Protein AF-A0AA40RUR2-F1 (afdb_monomer_lite)

Radius of gyration: 12.86 Å; chains: 1; bounding box: 32×32×27 Å

pLDDT: mean 92.3, std 7.3, range [44.19, 97.31]

Structure (mmCIF, N/CA/C/O backbone):
data_AF-A0AA40RUR2-F1
#
_entry.id   AF-A0AA40RUR2-F1
#
loop_
_atom_site.group_PDB
_atom_site.id
_atom_site.type_symbol
_atom_site.label_atom_id
_atom_site.label_alt_id
_atom_site.label_comp_id
_atom_site.label_asym_id
_atom_site.label_entity_id
_atom_site.label_seq_id
_atom_site.pdbx_PDB_ins_code
_atom_site.Cartn_x
_atom_site.Cartn_y
_atom_site.Cartn_z
_atom_site.occupancy
_atom_site.B_iso_or_equiv
_atom_site.auth_seq_id
_atom_site.auth_comp_id
_atom_site.auth_asym_id
_atom_site.auth_atom_id
_atom_site.pdbx_PDB_model_num
ATOM 1 N N . MET A 1 1 ? -1.238 15.176 -11.752 1.00 44.19 1 MET A N 1
ATOM 2 C CA . MET A 1 1 ? -1.449 15.704 -10.384 1.00 44.19 1 MET A CA 1
ATOM 3 C C . MET A 1 1 ? -1.602 14.532 -9.421 1.00 44.19 1 MET A C 1
ATOM 5 O O . MET A 1 1 ? -2.651 13.906 -9.420 1.00 44.19 1 MET A O 1
ATOM 9 N N . SER A 1 2 ? -0.553 14.181 -8.672 1.00 55.62 2 SER A N 1
ATOM 10 C CA . SER A 1 2 ? -0.548 13.043 -7.728 1.00 55.62 2 SER A CA 1
ATOM 11 C C . SER A 1 2 ? -0.167 13.457 -6.286 1.00 55.62 2 SER A C 1
ATOM 13 O O . SER A 1 2 ? -0.569 12.822 -5.313 1.00 55.62 2 SER A O 1
ATOM 15 N N . ILE A 1 3 ? 0.468 14.631 -6.151 1.00 60.69 3 ILE A N 1
ATOM 16 C CA . ILE A 1 3 ? 0.842 15.313 -4.899 1.00 60.69 3 ILE A CA 1
ATOM 17 C C . ILE A 1 3 ? -0.315 15.385 -3.886 1.00 60.69 3 ILE A C 1
ATOM 19 O O . ILE A 1 3 ? -0.093 15.226 -2.690 1.00 60.69 3 ILE A O 1
ATOM 23 N N . THR A 1 4 ? -1.558 15.571 -4.338 1.00 83.62 4 THR A N 1
ATOM 24 C CA . THR A 1 4 ? -2.713 15.691 -3.437 1.00 83.62 4 THR A CA 1
ATOM 25 C C . THR A 1 4 ? -2.958 14.421 -2.618 1.00 83.62 4 THR A C 1
ATOM 27 O O . THR A 1 4 ? -3.222 14.521 -1.424 1.00 83.62 4 THR A O 1
ATOM 30 N N . ARG A 1 5 ? -2.810 13.225 -3.211 1.00 90.38 5 ARG A N 1
ATOM 31 C CA . ARG A 1 5 ? -3.082 11.960 -2.501 1.00 90.38 5 ARG A CA 1
ATOM 32 C C . ARG A 1 5 ? -1.992 11.608 -1.505 1.00 90.38 5 ARG A C 1
ATOM 34 O O . ARG A 1 5 ? -2.297 11.152 -0.411 1.00 90.38 5 ARG A O 1
ATOM 41 N N . THR A 1 6 ? -0.729 11.816 -1.866 1.00 92.94 6 THR A N 1
ATOM 42 C CA . THR A 1 6 ? 0.391 11.522 -0.960 1.00 92.94 6 THR A CA 1
ATOM 43 C C . THR A 1 6 ? 0.372 12.440 0.260 1.00 92.94 6 THR A C 1
ATOM 45 O O . THR A 1 6 ? 0.635 11.978 1.365 1.00 92.94 6 THR A O 1
ATOM 48 N N . ILE A 1 7 ? -0.037 13.705 0.091 1.00 93.62 7 ILE A N 1
ATOM 49 C CA . ILE A 1 7 ? -0.296 14.627 1.207 1.00 93.62 7 ILE A CA 1
ATOM 50 C C . ILE A 1 7 ? -1.500 14.173 2.044 1.00 93.62 7 ILE A C 1
ATOM 52 O O . ILE A 1 7 ? -1.435 14.230 3.269 1.00 93.62 7 ILE A O 1
ATOM 56 N N . GLU A 1 8 ? -2.593 13.728 1.416 1.00 94.06 8 GLU A N 1
ATOM 57 C CA . GLU A 1 8 ? -3.776 13.220 2.129 1.00 94.06 8 GLU A CA 1
ATOM 58 C C . GLU A 1 8 ? -3.409 12.012 3.003 1.00 94.06 8 GLU A C 1
ATOM 60 O O . GLU A 1 8 ? -3.655 12.039 4.205 1.00 94.06 8 GLU A O 1
ATOM 65 N N . ILE A 1 9 ? -2.708 11.021 2.441 1.00 95.00 9 ILE A N 1
ATOM 66 C CA . ILE A 1 9 ? -2.212 9.845 3.173 1.00 95.00 9 ILE A CA 1
ATOM 67 C C . ILE A 1 9 ? -1.275 10.263 4.313 1.00 95.00 9 ILE A C 1
ATOM 69 O O . ILE A 1 9 ? -1.450 9.804 5.442 1.00 95.00 9 ILE A O 1
ATOM 73 N N . GLN A 1 10 ? -0.309 11.155 4.046 1.00 94.75 10 GLN A N 1
ATOM 74 C CA . GLN A 1 10 ? 0.618 11.640 5.072 1.00 94.75 10 GLN A CA 1
ATOM 75 C C . GLN A 1 10 ? -0.137 12.271 6.243 1.00 94.75 10 GLN A C 1
ATOM 77 O O . GLN A 1 10 ? 0.160 11.966 7.392 1.00 94.75 10 GLN A O 1
ATOM 82 N N . ARG A 1 11 ? -1.124 13.129 5.967 1.00 93.06 11 ARG A N 1
ATOM 83 C CA . ARG A 1 11 ? -1.916 13.800 7.006 1.00 93.06 11 ARG A CA 1
ATOM 84 C C . ARG A 1 11 ? -2.796 12.823 7.775 1.00 93.06 11 ARG A C 1
ATOM 86 O O . ARG A 1 11 ? -2.873 12.928 8.994 1.00 93.06 11 ARG A O 1
ATOM 93 N N . SER A 1 12 ? -3.434 11.880 7.085 1.00 94.06 12 SER A N 1
ATOM 94 C CA . SER A 1 12 ? -4.299 10.878 7.715 1.00 94.06 12 SER A CA 1
ATOM 95 C C . SER A 1 12 ? -3.537 9.944 8.651 1.00 94.06 12 SER A C 1
ATOM 97 O O . SER A 1 12 ? -4.084 9.540 9.673 1.00 94.06 12 SER A O 1
ATOM 99 N N . LEU A 1 13 ? -2.291 9.607 8.314 1.00 95.06 13 LEU A N 1
ATOM 100 C CA . LEU A 1 13 ? -1.483 8.636 9.054 1.00 95.06 13 LEU A CA 1
ATOM 101 C C . LEU A 1 13 ? -0.338 9.264 9.862 1.00 95.06 13 LEU A C 1
ATOM 103 O O . LEU A 1 13 ? 0.395 8.539 10.522 1.00 95.06 13 LEU A O 1
ATOM 107 N N . GLN A 1 14 ? -0.180 10.590 9.812 1.00 94.38 14 GLN A N 1
ATOM 108 C CA . GLN A 1 14 ? 0.924 11.334 10.437 1.00 94.38 14 GLN A CA 1
ATOM 109 C C . GLN A 1 14 ? 2.310 10.771 10.071 1.00 94.38 14 GLN A C 1
ATOM 111 O O . GLN A 1 14 ? 3.190 10.648 10.920 1.00 94.38 14 GLN A O 1
ATOM 116 N N . LEU A 1 15 ? 2.503 10.410 8.796 1.00 94.38 15 LEU A N 1
ATOM 117 C CA . LEU A 1 15 ? 3.772 9.842 8.326 1.00 94.38 15 LEU A CA 1
ATOM 118 C C . LEU A 1 15 ? 4.893 10.885 8.400 1.00 94.38 15 LEU A C 1
ATOM 120 O O . LEU A 1 15 ? 4.707 12.042 8.007 1.00 94.38 15 LEU A O 1
ATOM 124 N N . ASP A 1 16 ? 6.072 10.448 8.838 1.00 93.69 16 ASP A N 1
ATOM 125 C CA . ASP A 1 16 ? 7.266 11.286 8.865 1.00 93.69 16 ASP A CA 1
ATOM 126 C C . ASP A 1 16 ? 7.747 11.664 7.450 1.00 93.69 16 ASP A C 1
ATOM 128 O O . ASP A 1 16 ? 7.392 11.040 6.443 1.00 93.69 16 ASP A O 1
ATOM 132 N N . ASP A 1 17 ? 8.595 12.690 7.369 1.00 92.06 17 ASP A N 1
ATOM 133 C CA . ASP A 1 17 ? 9.088 13.223 6.096 1.00 92.06 17 ASP A CA 1
ATOM 134 C C . ASP A 1 17 ? 9.875 12.196 5.270 1.00 92.06 17 ASP A C 1
ATOM 136 O O . ASP A 1 17 ? 9.811 12.213 4.037 1.00 92.06 17 ASP A O 1
ATOM 140 N N . LYS A 1 18 ? 10.601 11.271 5.914 1.00 94.00 18 LYS A N 1
ATOM 141 C CA . LYS A 1 18 ? 11.369 10.238 5.203 1.00 94.00 18 LYS A CA 1
ATOM 142 C C . LYS A 1 18 ? 10.416 9.253 4.540 1.00 94.00 18 LYS A C 1
ATOM 144 O O . LYS A 1 18 ? 10.586 8.946 3.359 1.00 94.00 18 LYS A O 1
ATOM 149 N N . THR A 1 19 ? 9.395 8.812 5.267 1.00 95.31 19 THR A N 1
ATOM 150 C CA . THR A 1 19 ? 8.336 7.945 4.743 1.00 95.31 19 THR A CA 1
ATOM 151 C C . THR A 1 19 ? 7.560 8.649 3.626 1.00 95.31 19 THR A C 1
ATOM 153 O O . THR A 1 19 ? 7.277 8.043 2.590 1.00 95.31 19 THR A O 1
ATOM 156 N N . MET A 1 20 ? 7.303 9.955 3.759 1.00 94.44 20 MET A N 1
ATOM 157 C CA . MET A 1 20 ? 6.633 10.751 2.727 1.00 94.44 20 MET A CA 1
ATOM 158 C C . MET A 1 20 ? 7.412 10.791 1.404 1.00 94.44 20 MET A C 1
ATOM 160 O O . MET A 1 20 ? 6.811 10.696 0.332 1.00 94.44 20 MET A O 1
ATOM 164 N N . VAL A 1 21 ? 8.741 10.922 1.447 1.00 95.12 21 VAL A N 1
ATOM 165 C CA . VAL A 1 21 ? 9.576 10.904 0.233 1.00 95.12 21 VAL A CA 1
ATOM 166 C C . VAL A 1 21 ? 9.449 9.565 -0.493 1.00 95.12 21 VAL A C 1
ATOM 168 O O . VAL A 1 21 ? 9.290 9.542 -1.713 1.00 95.12 21 VAL A O 1
ATOM 171 N N . ILE A 1 22 ? 9.455 8.454 0.246 1.00 96.69 22 ILE A N 1
ATOM 172 C CA . ILE A 1 22 ? 9.299 7.123 -0.348 1.00 96.69 22 ILE A CA 1
ATOM 173 C C . ILE A 1 22 ? 7.896 6.962 -0.940 1.00 96.69 22 ILE A C 1
ATOM 175 O O . ILE A 1 22 ? 7.765 6.512 -2.075 1.00 96.69 22 ILE A O 1
ATOM 179 N N . LEU A 1 23 ? 6.859 7.403 -0.222 1.00 96.62 23 LEU A N 1
ATOM 180 C CA . LEU A 1 23 ? 5.477 7.378 -0.699 1.00 96.62 23 LEU A CA 1
ATOM 181 C C . LEU A 1 23 ? 5.296 8.175 -2.002 1.00 96.62 23 LEU A C 1
ATOM 183 O O . LEU A 1 23 ? 4.548 7.753 -2.878 1.00 96.62 23 LEU A O 1
ATOM 187 N N . ARG A 1 24 ? 5.983 9.315 -2.154 1.00 95.06 24 ARG A N 1
ATOM 188 C CA . ARG A 1 24 ? 5.963 10.107 -3.396 1.00 95.06 24 ARG A CA 1
ATOM 189 C C . ARG A 1 24 ? 6.608 9.370 -4.566 1.00 95.06 24 ARG A C 1
ATOM 191 O O . ARG A 1 24 ? 6.046 9.394 -5.653 1.00 95.06 24 ARG A O 1
ATOM 198 N N . ASN A 1 25 ? 7.741 8.706 -4.348 1.00 94.50 25 ASN A N 1
ATOM 199 C CA . ASN A 1 25 ? 8.373 7.892 -5.391 1.00 94.50 25 ASN A CA 1
ATOM 200 C C . ASN A 1 25 ? 7.479 6.706 -5.769 1.00 94.50 25 ASN A C 1
ATOM 202 O O . ASN A 1 25 ? 7.226 6.470 -6.944 1.00 94.50 25 ASN A O 1
ATOM 206 N N . PHE A 1 26 ? 6.912 6.033 -4.767 1.00 95.75 26 PHE A N 1
ATOM 207 C CA . PHE A 1 26 ? 5.951 4.960 -4.982 1.00 95.75 26 PHE A CA 1
ATOM 208 C C . PHE A 1 26 ? 4.720 5.425 -5.774 1.00 95.75 26 PHE A C 1
ATOM 210 O O . PHE A 1 26 ? 4.242 4.698 -6.626 1.00 95.75 26 PHE A O 1
ATOM 217 N N . ASP A 1 27 ? 4.215 6.639 -5.553 1.00 95.06 27 ASP A N 1
ATOM 218 C CA . ASP A 1 27 ? 3.082 7.196 -6.308 1.00 95.06 27 ASP A CA 1
ATOM 219 C C . ASP A 1 27 ? 3.398 7.496 -7.782 1.00 95.06 27 ASP A C 1
ATOM 221 O O . ASP A 1 27 ? 2.499 7.443 -8.628 1.00 95.06 27 ASP A O 1
ATOM 225 N N . ILE A 1 28 ? 4.657 7.832 -8.081 1.00 92.25 28 ILE A N 1
ATOM 226 C CA . ILE A 1 28 ? 5.151 8.034 -9.449 1.00 92.25 28 ILE A CA 1
ATOM 227 C C . ILE A 1 28 ? 5.194 6.691 -10.178 1.00 92.25 28 ILE A C 1
ATOM 229 O O . ILE A 1 28 ? 4.667 6.593 -11.285 1.00 92.25 28 ILE A O 1
ATOM 233 N N . ASP A 1 29 ? 5.759 5.671 -9.532 1.00 91.81 29 ASP A N 1
ATOM 234 C CA . ASP A 1 29 ? 5.893 4.327 -10.098 1.00 91.81 29 ASP A CA 1
ATOM 235 C C . ASP A 1 29 ? 4.527 3.612 -10.173 1.00 91.81 29 ASP A C 1
ATOM 237 O O . ASP A 1 29 ? 4.188 2.968 -11.163 1.00 91.81 29 ASP A O 1
ATOM 241 N N . TRP A 1 30 ? 3.702 3.779 -9.135 1.00 92.88 30 TRP A N 1
ATOM 242 C CA . TRP A 1 30 ? 2.473 3.028 -8.886 1.00 92.88 30 TRP A CA 1
ATOM 243 C C . TRP A 1 30 ? 1.333 3.925 -8.426 1.00 92.88 30 TRP A C 1
ATOM 245 O O . TRP A 1 30 ? 0.897 3.922 -7.271 1.00 92.88 30 TRP A O 1
ATOM 255 N N . ASN A 1 31 ? 0.749 4.638 -9.384 1.00 94.12 31 ASN A N 1
ATOM 256 C CA . ASN A 1 31 ? -0.423 5.475 -9.136 1.00 94.12 31 ASN A CA 1
ATOM 257 C C . ASN A 1 31 ? -1.594 4.696 -8.500 1.00 94.12 31 ASN A C 1
ATOM 259 O O . ASN A 1 31 ? -2.337 5.247 -7.689 1.00 94.12 31 ASN A O 1
ATOM 263 N N . CYS A 1 32 ? -1.777 3.427 -8.882 1.00 94.88 32 CYS A N 1
ATOM 264 C CA . CYS A 1 32 ? -2.784 2.529 -8.310 1.00 94.88 32 CYS A CA 1
ATOM 265 C C . CYS A 1 32 ? -2.469 2.162 -6.851 1.00 94.88 32 CYS A C 1
ATOM 267 O O . CYS A 1 32 ? -3.382 2.051 -6.038 1.00 94.88 32 CYS A O 1
ATOM 269 N N . GLY A 1 33 ? -1.188 2.084 -6.485 1.00 95.50 33 GLY A N 1
ATOM 270 C CA . GLY A 1 33 ? -0.719 1.833 -5.128 1.00 95.50 33 GLY A CA 1
ATOM 271 C C . GLY A 1 33 ? -1.228 2.853 -4.115 1.00 95.50 33 GLY A C 1
ATOM 272 O O . GLY A 1 33 ? -1.841 2.500 -3.109 1.00 95.50 33 GLY A O 1
ATOM 273 N N . THR A 1 34 ? -1.049 4.143 -4.392 1.00 95.62 34 THR A N 1
ATOM 274 C CA . THR A 1 34 ? -1.531 5.194 -3.482 1.00 95.62 34 THR A CA 1
ATOM 275 C C . THR A 1 34 ? -3.043 5.374 -3.521 1.00 95.62 34 THR A C 1
ATOM 277 O O . THR A 1 34 ? -3.634 5.708 -2.495 1.00 95.62 34 TH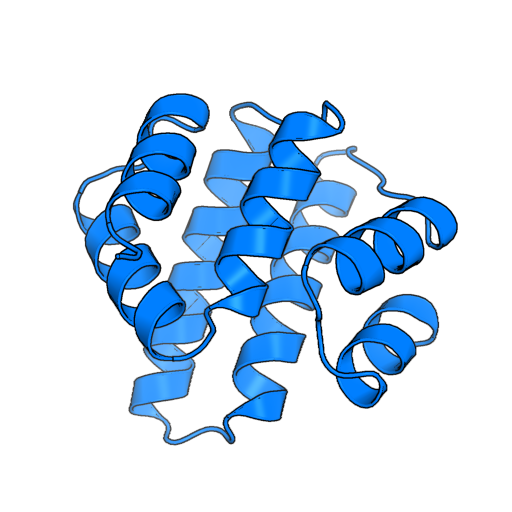R A O 1
ATOM 280 N N . ARG A 1 35 ? -3.703 5.110 -4.661 1.00 95.81 35 ARG A N 1
ATOM 281 C CA . ARG A 1 35 ? -5.176 5.030 -4.709 1.00 95.81 35 ARG A CA 1
ATOM 282 C C . ARG A 1 35 ? -5.688 3.947 -3.772 1.00 95.81 35 ARG A C 1
ATOM 284 O O . ARG A 1 35 ? -6.646 4.195 -3.049 1.00 95.81 35 ARG A O 1
ATOM 291 N N . PHE A 1 36 ? -5.033 2.790 -3.771 1.00 96.44 36 PHE A N 1
ATOM 292 C CA . PHE A 1 36 ? -5.384 1.668 -2.915 1.00 96.44 36 PHE A CA 1
ATOM 293 C C . PHE A 1 36 ? -5.232 2.024 -1.440 1.00 96.44 36 PHE A C 1
ATOM 295 O O . PHE A 1 36 ? -6.184 1.882 -0.680 1.00 96.44 36 PHE A O 1
ATOM 302 N N . ILE A 1 37 ? -4.076 2.569 -1.047 1.00 96.25 37 ILE A N 1
ATOM 303 C CA . ILE A 1 37 ? -3.822 3.002 0.336 1.00 96.25 37 ILE A CA 1
ATOM 304 C C . ILE A 1 37 ? -4.871 4.027 0.781 1.00 96.25 37 ILE A C 1
ATOM 306 O O . ILE A 1 37 ? -5.420 3.927 1.876 1.00 96.25 37 ILE A O 1
ATOM 310 N N . LEU A 1 38 ? -5.194 4.999 -0.073 1.00 95.06 38 LEU A N 1
ATOM 311 C CA . LEU A 1 38 ? -6.194 6.004 0.260 1.00 95.06 38 LEU A CA 1
ATOM 312 C C . LEU A 1 38 ? -7.604 5.408 0.385 1.00 95.06 38 LEU A C 1
ATOM 314 O O . LEU A 1 38 ? -8.355 5.794 1.278 1.00 95.06 38 LEU A O 1
ATOM 318 N N . ALA A 1 39 ? -7.968 4.470 -0.492 1.00 94.75 39 ALA A N 1
ATOM 319 C CA . ALA A 1 39 ? -9.241 3.763 -0.419 1.00 94.75 39 ALA A CA 1
ATOM 320 C C . ALA A 1 39 ? -9.334 2.902 0.853 1.00 94.75 39 ALA A C 1
ATOM 322 O O . ALA A 1 39 ? -10.370 2.906 1.514 1.00 94.75 39 ALA A O 1
ATOM 323 N N . LEU A 1 40 ? -8.237 2.249 1.249 1.00 94.88 40 LEU A N 1
ATOM 324 C CA . LEU A 1 40 ? -8.133 1.496 2.498 1.00 94.88 40 LEU A CA 1
ATOM 325 C C . LEU A 1 40 ? -8.387 2.405 3.712 1.00 94.88 40 LEU A C 1
ATOM 327 O O . LEU A 1 40 ? -9.255 2.100 4.530 1.00 94.88 40 LEU A O 1
ATOM 331 N N . ILE A 1 41 ? -7.738 3.573 3.771 1.00 94.00 41 ILE A N 1
ATOM 332 C CA . ILE A 1 41 ? -7.971 4.581 4.821 1.00 94.00 41 ILE A CA 1
ATOM 333 C C . ILE A 1 41 ? -9.441 5.017 4.849 1.00 94.00 41 ILE A C 1
ATOM 335 O O . ILE A 1 41 ? -10.059 5.071 5.913 1.00 94.00 41 ILE A O 1
ATOM 339 N N . LYS A 1 42 ? -10.029 5.285 3.676 1.00 91.81 42 LYS A N 1
ATOM 340 C CA . LYS A 1 42 ? -11.435 5.704 3.543 1.00 91.81 42 LYS A CA 1
ATOM 341 C C . LYS A 1 42 ? -12.438 4.605 3.898 1.00 91.81 42 LYS A C 1
ATOM 343 O O . LYS A 1 42 ? -13.560 4.932 4.267 1.00 91.81 42 LYS A O 1
ATOM 348 N N . SER A 1 43 ? -12.040 3.334 3.841 1.00 90.62 43 SER A N 1
ATOM 349 C CA . SER A 1 43 ? -12.857 2.200 4.295 1.00 90.62 43 SER A CA 1
ATOM 350 C C . SER A 1 43 ? -12.902 2.040 5.822 1.00 90.62 43 SER A C 1
ATOM 352 O O . SER A 1 43 ? -13.634 1.196 6.327 1.00 90.62 43 SER A O 1
ATOM 354 N N . GLY A 1 44 ? -12.142 2.855 6.565 1.00 88.62 44 GLY A N 1
ATOM 355 C CA . GLY A 1 44 ? -12.082 2.828 8.029 1.00 88.62 44 GLY A CA 1
ATOM 356 C C . GLY A 1 44 ? -10.838 2.139 8.593 1.00 88.62 44 GLY A C 1
ATOM 357 O O . GLY A 1 44 ? -10.596 2.210 9.796 1.00 88.62 44 GLY A O 1
ATOM 358 N N . VAL A 1 45 ? -10.006 1.529 7.744 1.00 88.12 45 VAL A N 1
ATOM 359 C CA . VAL A 1 45 ? -8.716 0.953 8.142 1.00 88.12 45 VAL A CA 1
ATOM 360 C C . VAL A 1 45 ? -7.683 2.081 8.207 1.00 88.12 45 VAL A C 1
ATOM 362 O O . VAL A 1 45 ? -7.066 2.432 7.204 1.00 88.12 45 VAL A O 1
ATOM 365 N N . THR A 1 46 ? -7.526 2.699 9.382 1.00 87.62 46 THR A N 1
ATOM 366 C CA . THR A 1 46 ? -6.693 3.901 9.586 1.00 87.62 46 THR A CA 1
ATOM 367 C C . THR A 1 46 ? -5.965 3.900 10.940 1.00 87.62 46 THR A C 1
ATOM 369 O O . THR A 1 46 ? -6.096 2.973 11.738 1.00 87.62 46 THR A O 1
ATOM 372 N N . GLY A 1 47 ? -5.196 4.957 11.209 1.00 89.75 47 GLY A N 1
ATOM 373 C CA . GLY A 1 47 ? -4.516 5.200 12.480 1.00 89.75 47 GLY A CA 1
ATOM 374 C C . GLY A 1 47 ? -3.120 4.585 12.567 1.00 89.75 47 GLY A C 1
ATOM 375 O O . GLY A 1 47 ? -2.515 4.212 11.559 1.00 89.75 47 GLY A O 1
ATOM 376 N N . GLN A 1 48 ? -2.608 4.483 13.797 1.00 91.38 48 GLN A N 1
ATOM 377 C CA . GLN A 1 48 ? -1.233 4.046 14.061 1.00 91.38 48 GLN A CA 1
ATOM 378 C C . GLN A 1 48 ? -0.882 2.665 13.477 1.00 91.38 48 GLN A C 1
ATOM 380 O O . GLN A 1 48 ? 0.223 2.535 12.948 1.00 91.38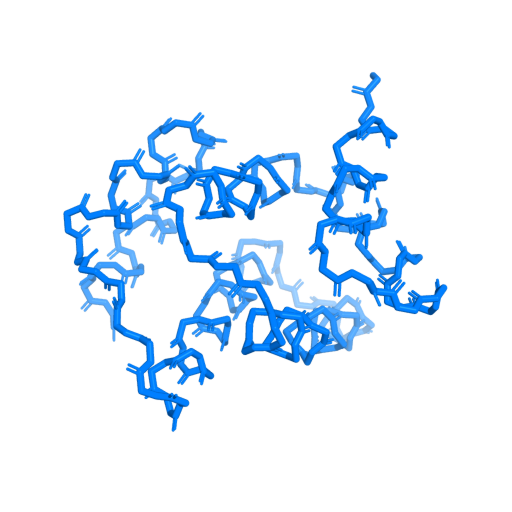 48 GLN A O 1
ATOM 385 N N . PRO A 1 49 ? -1.777 1.653 13.502 1.00 91.31 49 PRO A N 1
ATOM 386 C CA . PRO A 1 49 ? -1.483 0.354 12.900 1.00 91.31 49 PRO A CA 1
ATOM 387 C C . PRO A 1 49 ? -1.120 0.452 11.412 1.00 91.31 49 PRO A C 1
ATOM 389 O O . PRO A 1 49 ? -0.098 -0.062 10.956 1.00 91.31 49 PRO A O 1
ATOM 392 N N . VAL A 1 50 ? -1.924 1.210 10.662 1.00 93.94 50 VAL A N 1
ATOM 393 C CA . VAL A 1 50 ? -1.723 1.439 9.226 1.00 93.94 50 VAL A CA 1
ATOM 394 C C . VAL A 1 50 ? -0.500 2.303 8.974 1.00 93.94 50 VAL A C 1
ATOM 396 O O . VAL A 1 50 ? 0.255 2.011 8.054 1.00 93.94 50 VAL A O 1
ATOM 399 N N . ALA A 1 51 ? -0.273 3.331 9.796 1.00 94.81 51 ALA A N 1
ATOM 400 C CA . ALA A 1 51 ? 0.913 4.173 9.689 1.00 94.81 51 ALA A CA 1
ATOM 401 C C . ALA A 1 51 ? 2.202 3.344 9.812 1.00 94.81 51 ALA A C 1
ATOM 403 O O . ALA A 1 51 ? 3.079 3.437 8.951 1.00 94.81 51 ALA A O 1
ATOM 404 N N . ASN A 1 52 ? 2.288 2.480 10.828 1.00 93.88 52 ASN A N 1
ATOM 405 C CA . ASN A 1 52 ? 3.449 1.620 11.057 1.00 93.88 52 ASN A CA 1
ATOM 406 C C . ASN A 1 52 ? 3.625 0.605 9.921 1.00 93.88 52 ASN A C 1
ATOM 408 O O . ASN A 1 52 ? 4.697 0.525 9.324 1.00 93.88 52 ASN A O 1
ATOM 412 N N . ALA A 1 53 ? 2.554 -0.119 9.578 1.00 95.94 53 ALA A N 1
ATOM 413 C CA . ALA A 1 53 ? 2.580 -1.129 8.524 1.00 95.94 53 ALA A CA 1
ATOM 414 C C . ALA A 1 53 ? 2.978 -0.536 7.162 1.00 95.94 53 ALA A C 1
ATOM 416 O O . ALA A 1 53 ? 3.799 -1.110 6.449 1.00 95.94 53 ALA A O 1
ATOM 417 N N . LEU A 1 54 ? 2.444 0.639 6.817 1.00 96.94 54 LEU A N 1
ATOM 418 C CA . LEU A 1 54 ? 2.778 1.325 5.575 1.00 96.94 54 LEU A CA 1
ATOM 419 C C . LEU A 1 54 ? 4.221 1.841 5.572 1.00 96.94 54 LEU A C 1
ATOM 421 O O . LEU A 1 54 ? 4.890 1.747 4.547 1.00 96.94 54 LEU A O 1
ATOM 425 N N . SER A 1 55 ? 4.708 2.373 6.695 1.00 96.62 55 SER A N 1
ATOM 426 C CA . SER A 1 55 ? 6.083 2.880 6.798 1.00 96.62 55 SER A CA 1
ATOM 427 C C . SER A 1 55 ? 7.106 1.762 6.592 1.00 96.62 55 SER A C 1
ATOM 429 O O . SER A 1 55 ? 8.058 1.930 5.830 1.00 96.62 55 SER A O 1
ATOM 431 N N . GLU A 1 56 ? 6.874 0.597 7.202 1.00 95.69 56 GLU A N 1
ATOM 432 C CA . GLU A 1 56 ? 7.707 -0.595 7.010 1.00 95.69 56 GLU A CA 1
ATOM 433 C C . GLU A 1 56 ? 7.637 -1.108 5.564 1.00 95.69 56 GLU A C 1
ATOM 435 O O . GLU A 1 56 ? 8.675 -1.275 4.924 1.00 95.69 56 GLU A O 1
ATOM 440 N N . ALA A 1 57 ? 6.432 -1.266 5.005 1.00 97.06 57 ALA A N 1
ATOM 441 C CA . ALA A 1 57 ? 6.257 -1.744 3.632 1.00 97.06 57 ALA A CA 1
ATOM 442 C C . ALA A 1 57 ? 6.897 -0.803 2.591 1.00 97.06 57 ALA A C 1
ATOM 444 O O . ALA A 1 57 ? 7.495 -1.256 1.614 1.00 97.06 57 ALA A O 1
ATOM 445 N N . LEU A 1 58 ? 6.827 0.516 2.803 1.00 97.31 58 LEU A N 1
ATOM 446 C CA . LEU A 1 58 ? 7.506 1.501 1.956 1.00 97.31 58 LEU A CA 1
ATOM 447 C C . LEU A 1 58 ? 9.029 1.427 2.105 1.00 97.31 58 LEU A C 1
ATOM 449 O O . LEU A 1 58 ? 9.756 1.561 1.119 1.00 97.31 58 LEU A O 1
ATOM 453 N N . PHE A 1 59 ? 9.536 1.206 3.316 1.00 96.81 59 PHE A N 1
ATOM 454 C CA . PHE A 1 59 ? 10.968 1.029 3.519 1.00 96.81 59 PHE A CA 1
ATOM 455 C C . PHE A 1 59 ? 11.496 -0.204 2.768 1.00 96.81 59 PHE A C 1
ATOM 457 O O . PHE A 1 59 ? 12.502 -0.101 2.063 1.00 96.81 59 PHE A O 1
ATOM 464 N N . GLU A 1 60 ? 10.782 -1.329 2.828 1.00 96.31 60 GLU A N 1
ATOM 465 C CA . GLU A 1 60 ? 11.101 -2.529 2.045 1.00 96.31 60 GLU A CA 1
ATOM 466 C C . GLU A 1 60 ? 10.994 -2.272 0.536 1.00 96.31 60 GLU A C 1
ATOM 468 O O . GLU A 1 60 ? 11.897 -2.643 -0.216 1.00 96.31 60 GLU A O 1
ATOM 473 N N . TYR A 1 61 ? 9.964 -1.544 0.087 1.00 96.75 61 TYR A N 1
ATOM 474 C CA . TYR A 1 61 ? 9.843 -1.096 -1.305 1.00 96.75 61 TYR A CA 1
ATOM 475 C C . TYR A 1 61 ? 11.087 -0.348 -1.780 1.00 96.75 61 TYR A C 1
ATOM 477 O O . TYR A 1 61 ? 11.646 -0.677 -2.826 1.00 96.75 61 TYR A O 1
ATOM 485 N N . LYS A 1 62 ? 11.577 0.610 -0.985 1.00 96.56 62 LYS A N 1
ATOM 486 C CA . LYS A 1 62 ? 12.799 1.356 -1.301 1.00 96.56 62 LYS A CA 1
ATOM 487 C C . LYS A 1 62 ? 14.008 0.428 -1.471 1.00 96.56 62 LYS A C 1
ATOM 489 O O . LYS A 1 62 ? 14.798 0.652 -2.386 1.00 96.56 62 LYS A O 1
ATOM 494 N N . ILE A 1 63 ? 14.161 -0.585 -0.616 1.00 96.88 63 ILE A N 1
ATOM 495 C CA . ILE A 1 63 ? 15.247 -1.571 -0.731 1.00 96.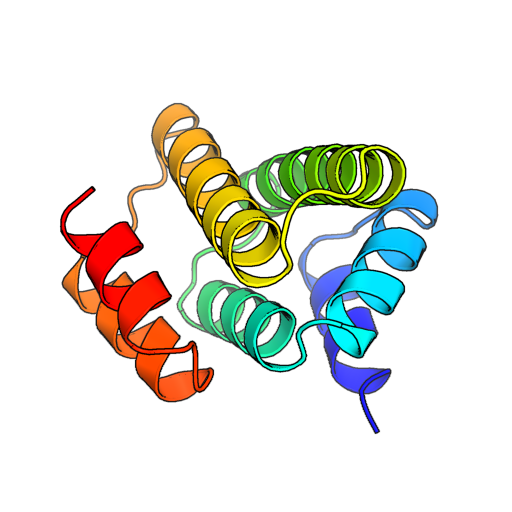88 63 ILE A CA 1
ATOM 496 C C . ILE A 1 63 ? 15.095 -2.371 -2.028 1.00 96.88 63 ILE A C 1
ATOM 498 O O . ILE A 1 63 ? 16.053 -2.499 -2.786 1.00 96.88 63 ILE A O 1
ATOM 502 N N . MET A 1 64 ? 13.890 -2.847 -2.340 1.00 96.62 64 MET A N 1
ATOM 503 C CA . MET A 1 64 ? 13.636 -3.595 -3.573 1.00 96.62 64 MET A CA 1
ATOM 504 C C . MET A 1 64 ? 13.923 -2.770 -4.837 1.00 96.62 64 MET A C 1
ATOM 506 O O . MET A 1 64 ? 14.454 -3.312 -5.806 1.00 96.62 64 MET A O 1
ATOM 510 N N . CYS A 1 65 ? 13.652 -1.458 -4.823 1.00 95.12 65 CYS A N 1
ATOM 511 C CA . CYS A 1 65 ? 14.070 -0.557 -5.903 1.00 95.12 65 CYS A CA 1
ATOM 512 C C . CYS A 1 65 ? 15.593 -0.573 -6.102 1.00 95.12 65 CYS A C 1
ATOM 514 O O . CYS A 1 65 ? 16.064 -0.594 -7.234 1.00 95.12 65 CYS A O 1
ATOM 516 N N . GLN A 1 66 ? 16.368 -0.564 -5.012 1.00 95.62 66 GLN A N 1
ATOM 517 C CA . GLN A 1 66 ? 17.836 -0.581 -5.064 1.00 95.62 66 GLN A CA 1
ATOM 518 C C . GLN A 1 66 ? 18.387 -1.924 -5.550 1.00 95.62 66 GLN A C 1
ATOM 520 O O . GLN A 1 66 ? 19.434 -1.959 -6.189 1.00 95.62 66 GLN A O 1
ATOM 525 N N . LEU A 1 67 ? 17.675 -3.013 -5.260 1.00 96.56 67 LEU A N 1
ATOM 526 C CA . LEU A 1 67 ? 18.020 -4.365 -5.698 1.00 96.56 67 LEU A CA 1
ATOM 527 C C . LEU A 1 67 ? 17.576 -4.671 -7.138 1.00 96.56 67 LEU A C 1
ATOM 529 O O . LEU A 1 67 ? 17.890 -5.743 -7.646 1.00 96.56 67 LEU A O 1
ATOM 533 N N . GLY A 1 68 ? 16.859 -3.757 -7.801 1.00 94.69 68 GLY A N 1
ATOM 534 C CA . GLY A 1 68 ? 16.378 -3.961 -9.170 1.00 94.69 68 GLY A CA 1
ATOM 535 C C . GLY A 1 68 ? 15.287 -5.029 -9.287 1.00 94.69 68 GLY A C 1
ATOM 536 O O . GLY A 1 68 ? 15.170 -5.669 -10.329 1.00 94.69 68 GLY A O 1
ATOM 537 N N . VAL A 1 69 ? 14.504 -5.240 -8.223 1.00 95.12 69 VAL A N 1
ATOM 538 C CA . VAL A 1 69 ? 13.370 -6.178 -8.231 1.00 95.12 69 VAL A CA 1
ATOM 539 C C . VAL A 1 69 ? 12.321 -5.715 -9.239 1.00 95.12 69 VAL A C 1
ATOM 541 O O . VAL A 1 69 ? 12.086 -4.513 -9.409 1.00 95.12 69 VAL A O 1
ATOM 544 N N . SER A 1 70 ? 11.673 -6.678 -9.893 1.00 93.06 70 SER A N 1
ATOM 545 C CA . SER A 1 70 ? 10.690 -6.395 -10.931 1.00 93.06 70 SER A CA 1
ATOM 546 C C . SER A 1 70 ? 9.527 -5.543 -10.415 1.00 93.06 70 SER A C 1
ATOM 548 O O . SER A 1 70 ? 9.067 -5.669 -9.282 1.00 93.06 70 SER A O 1
ATOM 550 N N . ASP A 1 71 ? 9.042 -4.661 -11.278 1.00 88.81 71 ASP A N 1
ATOM 551 C CA . ASP A 1 71 ? 7.963 -3.710 -11.023 1.00 88.81 71 ASP A CA 1
ATOM 552 C C . ASP A 1 71 ? 6.742 -4.352 -10.334 1.00 88.81 71 ASP A C 1
ATOM 554 O O . ASP A 1 71 ? 6.361 -3.951 -9.230 1.00 88.81 71 ASP A O 1
ATOM 558 N N . TYR A 1 72 ? 6.153 -5.375 -10.953 1.00 90.75 72 TYR A N 1
ATOM 559 C CA . TYR A 1 72 ? 4.963 -6.051 -10.429 1.00 90.75 72 TYR A CA 1
ATOM 560 C C . TYR A 1 72 ? 5.207 -6.725 -9.076 1.00 90.75 72 TYR A C 1
ATOM 562 O O . TYR A 1 72 ? 4.354 -6.666 -8.191 1.00 90.75 72 TYR A O 1
ATOM 570 N N . GLU A 1 73 ? 6.382 -7.321 -8.891 1.00 92.56 73 GLU A N 1
ATOM 571 C CA . GLU A 1 73 ? 6.761 -7.971 -7.640 1.00 92.56 73 GLU A CA 1
ATOM 572 C C . GLU A 1 73 ? 6.907 -6.955 -6.505 1.00 92.56 73 GLU A C 1
ATOM 574 O O . GLU A 1 73 ? 6.407 -7.192 -5.407 1.00 92.56 73 GLU A O 1
ATOM 579 N N . ARG A 1 74 ? 7.484 -5.776 -6.781 1.00 94.94 74 ARG A N 1
ATOM 580 C CA . ARG A 1 74 ? 7.572 -4.6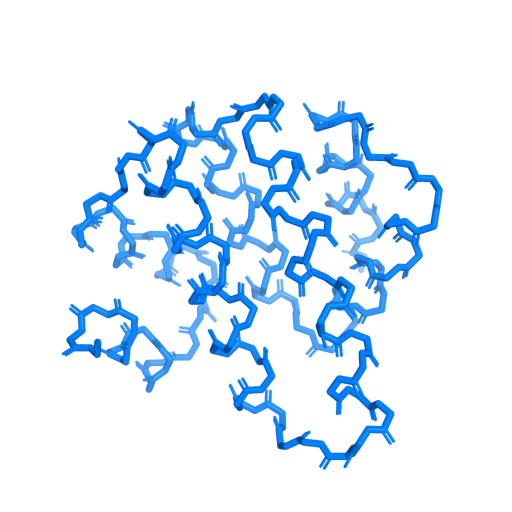78 -5.807 1.00 94.94 74 ARG A CA 1
ATOM 581 C C . ARG A 1 74 ? 6.195 -4.203 -5.351 1.00 94.94 74 ARG A C 1
ATOM 583 O O . ARG A 1 74 ? 5.996 -3.982 -4.156 1.00 94.94 74 ARG A O 1
ATOM 590 N N . LEU A 1 75 ? 5.250 -4.051 -6.283 1.00 95.69 75 LEU A N 1
ATOM 591 C CA . LEU A 1 75 ? 3.880 -3.646 -5.957 1.00 95.69 75 LEU A CA 1
ATOM 592 C C . LEU A 1 75 ? 3.163 -4.711 -5.119 1.00 95.69 75 LEU A C 1
ATOM 594 O O . LEU A 1 75 ? 2.581 -4.380 -4.085 1.00 95.69 75 LEU A O 1
ATOM 598 N N . TYR A 1 76 ? 3.215 -5.975 -5.552 1.00 95.62 76 TYR A N 1
ATOM 599 C CA . TYR A 1 76 ? 2.624 -7.087 -4.807 1.00 95.62 76 TYR A CA 1
ATOM 600 C C . TYR A 1 76 ? 3.190 -7.156 -3.390 1.00 95.62 76 TYR A C 1
ATOM 602 O O . TYR A 1 76 ? 2.432 -7.197 -2.422 1.00 95.62 76 TYR A O 1
ATOM 610 N N . HIS A 1 77 ? 4.516 -7.120 -3.265 1.00 95.38 77 HIS A N 1
ATOM 611 C CA . HIS A 1 77 ? 5.188 -7.272 -1.985 1.00 95.38 77 HIS A CA 1
ATOM 612 C C . HIS A 1 77 ? 4.834 -6.140 -1.017 1.00 95.38 77 HIS A C 1
ATOM 614 O O . HIS A 1 77 ? 4.573 -6.405 0.152 1.00 95.38 77 HIS A O 1
ATOM 620 N N . LEU A 1 78 ? 4.720 -4.895 -1.496 1.00 96.94 78 LEU A N 1
ATOM 621 C CA . LEU A 1 78 ? 4.266 -3.780 -0.662 1.00 96.94 78 LEU A CA 1
ATOM 622 C C . LEU A 1 78 ? 2.865 -4.032 -0.084 1.00 96.94 78 LEU A C 1
ATOM 624 O O . LEU A 1 78 ? 2.647 -3.829 1.110 1.00 96.94 78 LEU A O 1
ATOM 628 N N . PHE A 1 79 ? 1.913 -4.485 -0.904 1.00 96.44 79 PHE A N 1
ATOM 629 C CA . PHE A 1 79 ? 0.560 -4.784 -0.428 1.00 96.44 79 PHE A CA 1
ATOM 630 C C . PHE A 1 79 ? 0.526 -5.991 0.508 1.00 96.44 79 PHE A C 1
ATOM 632 O O . PHE A 1 79 ? -0.124 -5.941 1.552 1.00 96.44 79 PHE A O 1
ATOM 639 N N . TYR A 1 80 ? 1.257 -7.048 0.165 1.00 94.75 80 TYR A N 1
ATOM 640 C CA . TYR A 1 80 ? 1.385 -8.236 0.997 1.00 94.75 80 TYR A CA 1
ATOM 641 C C . TYR A 1 80 ? 1.924 -7.880 2.388 1.00 94.75 80 TYR A C 1
ATOM 643 O O . TYR A 1 80 ? 1.317 -8.245 3.395 1.00 94.75 80 TYR A O 1
ATOM 651 N N . GLN A 1 81 ? 3.006 -7.100 2.461 1.00 95.00 81 GLN A N 1
ATOM 652 C CA . GLN A 1 81 ? 3.598 -6.671 3.729 1.00 95.00 81 GLN A CA 1
ATOM 653 C C . GLN A 1 81 ? 2.654 -5.782 4.530 1.00 95.00 81 GLN A C 1
ATOM 655 O O . GLN A 1 81 ? 2.480 -5.996 5.730 1.00 95.00 81 GLN A O 1
ATOM 660 N N . LEU A 1 82 ? 1.978 -4.837 3.869 1.00 95.62 82 LEU A N 1
ATOM 661 C CA . LEU A 1 82 ? 0.963 -4.004 4.509 1.00 95.62 82 LEU A CA 1
ATOM 662 C C . LEU A 1 82 ? -0.101 -4.871 5.201 1.00 95.62 82 LEU A C 1
ATOM 664 O O . LEU A 1 82 ? -0.381 -4.674 6.384 1.00 95.62 82 LEU A O 1
ATOM 668 N N . PHE A 1 83 ? -0.654 -5.869 4.509 1.00 93.94 83 PHE A N 1
ATOM 669 C CA . PHE A 1 83 ? -1.682 -6.742 5.079 1.00 93.94 83 PHE A CA 1
ATOM 670 C C . PHE A 1 83 ? -1.155 -7.720 6.124 1.00 93.94 83 PHE A C 1
ATOM 672 O O . PHE A 1 83 ? -1.805 -7.910 7.154 1.00 93.94 83 PHE A O 1
ATOM 679 N N . ALA A 1 84 ? 0.024 -8.305 5.914 1.00 92.75 84 ALA A N 1
ATOM 680 C CA . ALA A 1 84 ? 0.658 -9.189 6.885 1.00 92.75 84 ALA A CA 1
ATOM 681 C C . ALA A 1 84 ? 0.890 -8.465 8.222 1.00 92.75 84 ALA A C 1
ATOM 683 O O . ALA A 1 84 ? 0.578 -8.999 9.292 1.00 92.75 84 ALA A O 1
ATOM 684 N N . LYS A 1 85 ? 1.358 -7.212 8.167 1.00 93.44 85 LYS A N 1
ATOM 685 C CA . LYS A 1 85 ? 1.584 -6.374 9.350 1.00 93.44 85 LYS A CA 1
ATOM 686 C C . LYS A 1 85 ? 0.279 -5.965 10.016 1.00 93.44 85 LYS A C 1
ATOM 688 O O . LYS A 1 85 ? 0.163 -6.129 11.229 1.00 93.44 85 LYS A O 1
ATOM 693 N N . LEU A 1 86 ? -0.725 -5.535 9.252 1.00 92.81 86 LEU A N 1
ATOM 694 C CA . LEU A 1 86 ? -2.050 -5.231 9.802 1.00 92.81 86 LEU A CA 1
ATOM 695 C C . LEU A 1 86 ? -2.651 -6.442 10.524 1.00 92.81 86 LEU A C 1
ATOM 697 O O . LEU A 1 86 ? -3.083 -6.320 11.671 1.00 92.81 86 LEU A O 1
ATOM 701 N N . LYS A 1 87 ? -2.566 -7.630 9.916 1.00 92.00 87 LYS A N 1
ATOM 702 C CA . LYS A 1 87 ? -3.027 -8.885 10.521 1.00 92.00 87 LYS A CA 1
ATOM 703 C C . LYS A 1 87 ? -2.295 -9.191 11.827 1.00 92.00 87 LYS A C 1
ATOM 705 O O . LYS A 1 87 ? -2.942 -9.553 12.807 1.00 92.00 87 LYS A O 1
ATOM 710 N N . SER A 1 88 ? -0.973 -9.000 11.873 1.00 91.25 88 SER A N 1
ATOM 711 C CA . SER A 1 88 ? -0.176 -9.187 13.099 1.00 91.25 88 SER A CA 1
ATOM 712 C C . SER A 1 88 ? -0.550 -8.215 14.226 1.00 91.25 88 SER A C 1
ATOM 714 O O . SER A 1 88 ? -0.349 -8.519 15.398 1.00 91.25 88 SER A O 1
ATOM 716 N N . GLN A 1 89 ? -1.140 -7.071 13.875 1.00 89.38 89 GLN A N 1
ATOM 717 C CA . GLN A 1 89 ? -1.613 -6.040 14.799 1.00 89.38 8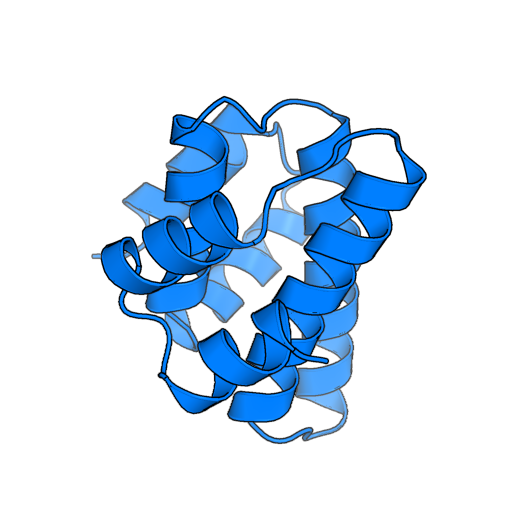9 GLN A CA 1
ATOM 718 C C . GLN A 1 89 ? -3.113 -6.185 15.124 1.00 89.38 89 GLN A C 1
ATOM 720 O O . GLN A 1 89 ? -3.698 -5.302 15.746 1.00 89.38 89 GLN A O 1
ATOM 725 N N . GLY A 1 90 ? -3.750 -7.286 14.705 1.00 87.19 90 GLY A N 1
ATOM 726 C CA . GLY A 1 90 ? -5.165 -7.568 14.965 1.00 87.19 90 GLY A CA 1
ATOM 727 C C . GLY A 1 90 ? -6.146 -6.883 14.007 1.00 87.19 90 GLY A C 1
ATOM 728 O O . GLY A 1 90 ? -7.354 -6.982 14.207 1.00 87.19 90 GLY A O 1
ATOM 729 N N . VAL A 1 91 ? -5.659 -6.218 12.956 1.00 89.44 91 VAL A N 1
ATOM 730 C CA . VAL A 1 91 ? -6.490 -5.599 11.916 1.00 89.44 91 VAL A CA 1
ATOM 731 C C . VAL A 1 91 ? -6.608 -6.564 10.740 1.00 89.44 91 VAL A C 1
ATOM 733 O O . VAL A 1 91 ? -5.658 -6.774 9.988 1.00 89.44 91 VAL A O 1
ATOM 736 N N . SER A 1 92 ? -7.783 -7.165 10.570 1.00 86.00 92 SER A N 1
ATOM 737 C CA . SER A 1 92 ? -8.062 -8.049 9.436 1.00 86.00 92 SER A CA 1
ATOM 738 C C . SER A 1 92 ? -8.850 -7.310 8.359 1.00 86.00 92 SER A C 1
ATOM 740 O O . SER A 1 92 ? -9.865 -6.680 8.645 1.00 86.00 92 SER A O 1
ATOM 742 N N . VAL A 1 93 ? -8.378 -7.405 7.117 1.00 88.88 93 VAL A N 1
ATOM 743 C CA . VAL A 1 93 ? -9.075 -6.910 5.927 1.00 88.88 93 VAL A CA 1
ATOM 744 C C . VAL A 1 93 ? -9.540 -8.133 5.147 1.00 88.88 93 VAL A C 1
ATOM 746 O O . VAL A 1 93 ? -8.729 -8.995 4.818 1.00 88.88 93 VAL A O 1
ATOM 749 N N . THR A 1 94 ? -10.846 -8.252 4.911 1.00 90.62 94 THR A N 1
ATOM 750 C CA . THR A 1 94 ? -11.413 -9.431 4.241 1.00 90.62 94 THR A CA 1
ATOM 751 C C . THR A 1 94 ? -11.054 -9.452 2.758 1.00 90.62 94 THR A C 1
ATOM 753 O O . THR A 1 94 ? -10.886 -8.398 2.144 1.00 90.62 94 THR A O 1
ATOM 756 N N . ASN A 1 95 ? -11.014 -10.641 2.155 1.00 91.31 95 ASN A N 1
ATOM 757 C CA . ASN A 1 95 ? -10.735 -10.792 0.723 1.00 91.31 95 ASN A CA 1
ATOM 758 C C . ASN A 1 95 ? -11.729 -10.015 -0.158 1.00 91.31 95 ASN A C 1
ATOM 760 O O . ASN A 1 95 ? -11.315 -9.395 -1.135 1.00 91.31 95 ASN A O 1
ATOM 764 N N . ASP A 1 96 ? -13.010 -9.958 0.222 1.00 91.31 96 ASP A N 1
ATOM 765 C CA . ASP A 1 96 ? -14.022 -9.153 -0.481 1.00 91.31 96 ASP A CA 1
ATOM 766 C C . ASP A 1 96 ? -13.694 -7.655 -0.442 1.00 91.31 96 ASP A C 1
ATOM 768 O O . ASP A 1 96 ? -13.840 -6.939 -1.439 1.00 91.31 96 ASP A O 1
ATOM 772 N N . THR A 1 97 ? -13.192 -7.183 0.704 1.00 91.88 97 THR A N 1
ATOM 773 C CA . THR A 1 97 ? -12.736 -5.799 0.864 1.00 91.88 97 THR A CA 1
ATOM 774 C C . THR A 1 97 ? -11.498 -5.548 0.011 1.00 91.88 97 THR A C 1
ATOM 776 O O . THR A 1 97 ? -11.471 -4.572 -0.733 1.00 91.88 97 THR A O 1
ATOM 779 N N . ILE A 1 98 ? -10.500 -6.440 0.049 1.00 93.06 98 ILE A N 1
ATOM 780 C CA . ILE A 1 98 ? -9.286 -6.339 -0.779 1.00 93.06 98 ILE A CA 1
ATOM 781 C C . ILE A 1 98 ? -9.661 -6.273 -2.263 1.00 93.06 98 ILE A C 1
ATOM 783 O O . ILE A 1 98 ? -9.216 -5.365 -2.962 1.00 93.06 98 ILE A O 1
ATOM 787 N N . SER A 1 99 ? -10.531 -7.171 -2.729 1.00 93.88 99 SER A N 1
ATOM 788 C CA . SER A 1 99 ? -11.002 -7.211 -4.117 1.00 93.88 99 SER A CA 1
ATOM 789 C C . SER A 1 99 ? -11.666 -5.894 -4.534 1.00 93.88 99 SER A C 1
ATOM 791 O O . SER A 1 99 ? -11.295 -5.296 -5.550 1.00 93.88 99 SER A O 1
ATOM 793 N N . SER 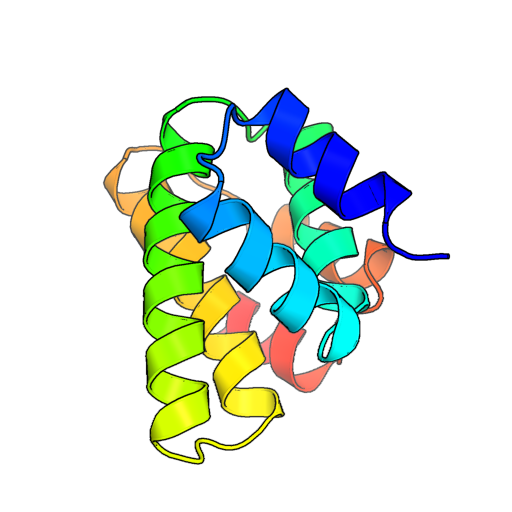A 1 100 ? -12.574 -5.385 -3.696 1.00 94.81 100 SER A N 1
ATOM 794 C CA . SER A 1 100 ? -13.270 -4.114 -3.925 1.00 94.81 100 SER A CA 1
ATOM 795 C C . SER A 1 100 ? -12.297 -2.931 -3.983 1.00 94.81 100 SER A C 1
ATOM 797 O O . SER A 1 100 ? -12.382 -2.087 -4.877 1.00 94.81 100 SER A O 1
ATOM 799 N N . LEU A 1 101 ? -11.326 -2.879 -3.067 1.00 95.00 101 LEU A N 1
ATOM 800 C CA . LEU A 1 101 ? -10.298 -1.838 -3.033 1.00 95.00 101 LEU A CA 1
ATOM 801 C C . LEU A 1 101 ? -9.373 -1.909 -4.256 1.00 95.00 101 LEU A C 1
ATOM 803 O O . LEU A 1 101 ? -9.060 -0.872 -4.841 1.00 95.00 101 LEU A O 1
ATOM 807 N N . CYS A 1 102 ? -8.975 -3.111 -4.682 1.00 95.25 102 CYS A N 1
ATOM 808 C CA . CYS A 1 102 ? -8.178 -3.317 -5.891 1.00 95.25 102 CYS A CA 1
ATOM 809 C C . CYS A 1 102 ? -8.914 -2.800 -7.130 1.00 95.25 102 CYS A C 1
ATOM 811 O O . CYS A 1 102 ? -8.308 -2.115 -7.953 1.00 95.25 102 CYS A O 1
ATOM 813 N N . GLN A 1 103 ? -10.218 -3.069 -7.240 1.00 94.38 103 GLN A N 1
ATOM 814 C CA . GLN A 1 103 ? -11.039 -2.580 -8.345 1.00 94.38 103 GLN A CA 1
ATOM 815 C C . GLN A 1 103 ? -11.149 -1.047 -8.339 1.00 94.38 103 GLN A C 1
ATOM 817 O O . GLN A 1 103 ? -10.919 -0.414 -9.368 1.00 94.38 103 GLN A O 1
ATOM 822 N N . LEU A 1 104 ? -11.424 -0.437 -7.180 1.00 94.12 104 LEU A N 1
ATOM 823 C CA . LEU A 1 104 ? -11.497 1.024 -7.031 1.00 94.12 104 LEU A CA 1
ATOM 824 C C . LEU A 1 104 ? -10.171 1.717 -7.373 1.00 94.12 104 LEU A C 1
ATOM 826 O O . LEU A 1 104 ? -10.148 2.795 -7.969 1.00 94.12 104 LEU A O 1
ATOM 830 N N . ALA A 1 105 ? -9.057 1.101 -6.988 1.00 95.38 105 ALA A N 1
ATOM 831 C CA . ALA A 1 105 ? -7.722 1.638 -7.198 1.00 95.38 105 ALA A CA 1
ATOM 832 C C . ALA A 1 105 ? -7.130 1.316 -8.577 1.00 95.38 105 ALA A C 1
ATOM 834 O O . ALA A 1 105 ? -6.092 1.884 -8.927 1.00 95.38 105 ALA A O 1
ATOM 835 N N . VAL A 1 106 ? -7.800 0.470 -9.369 1.00 95.00 106 VAL A N 1
ATOM 836 C CA . VAL A 1 106 ? -7.324 -0.027 -10.670 1.00 95.00 106 VAL A CA 1
ATOM 837 C C . VAL A 1 106 ? -5.982 -0.763 -10.518 1.00 95.00 106 VAL A C 1
ATOM 839 O O . VAL A 1 106 ? -5.023 -0.525 -11.251 1.00 95.00 106 VAL A O 1
ATOM 842 N N . VAL A 1 107 ? -5.890 -1.621 -9.498 1.00 95.19 107 VAL A N 1
ATOM 843 C CA . VAL A 1 107 ? -4.745 -2.522 -9.293 1.00 95.19 107 VAL A CA 1
ATOM 844 C C . VAL A 1 107 ? -4.777 -3.613 -10.374 1.00 95.19 107 VAL A C 1
ATOM 846 O O . VAL A 1 107 ? -5.857 -4.145 -10.631 1.00 95.19 107 VAL A O 1
ATOM 849 N N . PRO A 1 108 ? -3.635 -3.965 -11.002 1.00 94.38 108 PRO A N 1
ATOM 850 C CA . PRO A 1 108 ? -3.588 -5.004 -12.030 1.00 94.38 108 PRO A CA 1
ATOM 851 C C . PRO A 1 108 ? -4.168 -6.342 -11.553 1.00 94.38 108 PRO A C 1
ATOM 853 O O . PRO A 1 108 ? -3.877 -6.777 -10.437 1.00 94.38 108 PRO A O 1
ATOM 856 N N . ASP A 1 109 ? -4.931 -7.017 -12.417 1.00 92.19 109 ASP A N 1
ATOM 857 C CA . ASP A 1 109 ? -5.600 -8.283 -12.085 1.00 92.19 109 ASP A CA 1
ATOM 858 C C . ASP A 1 109 ? -4.650 -9.361 -11.530 1.00 92.19 109 ASP A C 1
ATOM 860 O O . ASP A 1 109 ? -5.002 -9.942 -10.503 1.00 92.19 109 ASP A O 1
ATOM 864 N N . PRO A 1 110 ? -3.429 -9.574 -12.076 1.00 91.75 110 PRO A N 1
ATOM 865 C CA . PRO A 1 110 ? -2.502 -10.561 -11.517 1.00 91.75 110 PRO A CA 1
ATOM 866 C C . PRO A 1 110 ? -2.139 -10.276 -10.055 1.00 91.75 110 PRO A C 1
ATOM 868 O O . PRO A 1 110 ? -2.055 -11.188 -9.239 1.00 91.75 110 PRO A O 1
ATOM 871 N N . ILE A 1 111 ? -1.980 -8.997 -9.701 1.00 93.56 111 ILE A N 1
ATOM 872 C CA . ILE A 1 111 ? -1.660 -8.574 -8.333 1.00 93.56 111 ILE A CA 1
ATOM 873 C C . ILE A 1 111 ? -2.870 -8.780 -7.424 1.00 93.56 111 ILE A C 1
ATOM 875 O O . ILE A 1 111 ? -2.722 -9.275 -6.311 1.00 93.56 111 ILE A O 1
ATOM 879 N N . ARG A 1 112 ? -4.075 -8.436 -7.896 1.00 92.81 112 ARG A N 1
ATOM 880 C CA . ARG A 1 112 ? -5.316 -8.671 -7.145 1.00 92.81 112 ARG A CA 1
ATOM 881 C C . ARG A 1 112 ? -5.511 -10.159 -6.854 1.00 92.81 112 ARG A C 1
ATOM 883 O O . ARG A 1 112 ? -5.805 -10.515 -5.720 1.00 92.81 112 ARG A O 1
ATOM 890 N N . GLU A 1 113 ? -5.356 -11.017 -7.858 1.00 91.25 113 GLU A N 1
ATOM 891 C CA . GLU A 1 113 ? -5.506 -12.468 -7.701 1.00 91.25 113 GLU A CA 1
ATOM 892 C C . GLU A 1 113 ? -4.485 -13.039 -6.722 1.00 91.25 113 GLU A C 1
ATOM 894 O O . GLU A 1 113 ? -4.850 -13.838 -5.859 1.00 91.25 113 GLU A O 1
ATOM 899 N N . GLN A 1 114 ? -3.235 -12.585 -6.812 1.00 92.69 114 GLN A N 1
ATOM 900 C CA . GLN A 1 114 ? -2.178 -13.017 -5.908 1.00 92.69 114 GLN A CA 1
ATOM 901 C C . GLN A 1 114 ? -2.427 -12.556 -4.465 1.00 92.69 114 GLN A C 1
ATOM 903 O O . GLN A 1 114 ? -2.143 -13.304 -3.542 1.00 92.69 114 GLN A O 1
ATOM 908 N N . LEU A 1 115 ? -3.006 -11.371 -4.245 1.00 90.31 115 LEU A N 1
ATOM 909 C CA . LEU A 1 115 ? -3.367 -10.897 -2.900 1.00 90.31 115 LEU A CA 1
ATOM 910 C C . LEU A 1 115 ? -4.542 -11.654 -2.269 1.00 90.31 115 LEU A C 1
ATOM 912 O O . LEU A 1 115 ? -4.653 -11.687 -1.047 1.00 90.31 115 LEU A O 1
ATOM 916 N N . ILE A 1 116 ? -5.449 -12.195 -3.084 1.00 89.00 116 ILE A N 1
ATOM 917 C CA . ILE A 1 116 ? -6.646 -12.903 -2.606 1.00 89.00 116 ILE A CA 1
ATOM 918 C C . ILE A 1 116 ? -6.352 -14.387 -2.353 1.00 89.00 116 ILE A C 1
ATOM 920 O O . ILE A 1 116 ? -6.912 -14.964 -1.419 1.00 89.00 116 ILE A O 1
ATOM 924 N N . ASN A 1 117 ? -5.513 -15.000 -3.196 1.00 84.75 117 ASN A N 1
ATOM 925 C CA . ASN A 1 117 ? -5.297 -16.450 -3.226 1.00 84.75 117 ASN A CA 1
ATOM 926 C C . ASN A 1 117 ? -3.895 -16.901 -2.781 1.00 84.75 117 ASN A C 1
ATOM 928 O O . ASN A 1 117 ? -3.698 -18.104 -2.604 1.00 84.75 117 ASN A O 1
ATOM 932 N N . GLY A 1 118 ? -2.930 -15.983 -2.675 1.00 67.81 118 GLY A N 1
ATOM 933 C CA . GLY A 1 118 ? -1.559 -16.250 -2.218 1.00 67.81 118 GLY A CA 1
ATOM 934 C C . GLY A 1 118 ? -1.416 -16.159 -0.707 1.00 67.81 118 GLY A C 1
ATOM 935 O O . GLY A 1 118 ? -0.591 -16.931 -0.171 1.00 67.81 118 GLY A O 1
#

Sequence (118 aa):
MSITRTIEIQRSLQLDDKTMVILRNFDIDWNCGTRFILALIKSGVTGQPVANALSEALFEYKIMCQLGVSDYERLYHLFYQLFAKLKSQGVSVTNDTISSLCQLAVVPDPIREQLING

Secondary structure (DSSP, 8-state):
--HHHHHHHHHHHT--HHHHHHHHHHHHH-HHHHHHHHHHHHTT--SHHHHHHHHHHHHHHHHHHHTT--HHHHHHHHHHHHHHHHHHTT----HHHHHHHHHHHT--HHHHHHHHH-

Organism: Stutzerimonas stutzeri (NCBI:txid316)

Foldseek 3Di:
DQVVLLVVLCVQAVADPVLSVLSVVCCVLAVLLSLLLSVCVVVVNGYPQLNVQQSVLSVVLVVCVVVVPDSLVSSLSSVVSSQVSCVVVVHHDALVNLLVSCVSSVPDPVSNCVSNPD